Protein AF-A0A1E7PZK8-F1 (afdb_monomer_lite)

Secondary structure (DSSP, 8-state):
-PPEEEEE-SSSS-EEEEE-TTT--EEEEEE-SSS-EEEEEEETTEEEEEETTSEEEEE-TTT--EEEEEE-------S--SS--------THHHHHHHHHHHHHHHHHTT-

Sequence (112 aa):
MGNLFLSSTTGPGDSLWSINPNTGGGVSLGPTGFSNVFGLDYFNGVLYGFTLAGQTISLNTSTGAGMLLFNNQINAFGADGAGGVARVPEPASLLLLGLGLAGLGVSRKRKA

pLDDT: mean 86.5, std 13.72, range [43.66, 98.31]

Structure (mmCIF, N/CA/C/O backbone):
data_AF-A0A1E7PZK8-F1
#
_entry.id   AF-A0A1E7PZK8-F1
#
loop_
_atom_site.group_PDB
_atom_site.id
_atom_site.type_symbol
_atom_site.label_atom_id
_atom_site.label_alt_id
_atom_site.label_comp_id
_atom_site.label_asym_id
_atom_site.label_entity_id
_atom_site.label_seq_id
_atom_site.pdbx_PDB_ins_code
_atom_site.Cartn_x
_atom_site.Cartn_y
_atom_site.Cartn_z
_atom_site.occupancy
_atom_site.B_iso_or_equiv
_atom_site.auth_seq_id
_atom_site.auth_comp_id
_atom_site.auth_asym_id
_atom_site.auth_atom_id
_atom_site.pdbx_PDB_model_num
ATOM 1 N N . MET A 1 1 ? 9.982 -16.531 9.600 1.00 59.50 1 MET A N 1
ATOM 2 C CA . MET A 1 1 ? 9.882 -15.057 9.706 1.00 59.50 1 MET A CA 1
ATOM 3 C C . MET A 1 1 ? 8.986 -14.593 8.570 1.00 59.50 1 MET A C 1
ATOM 5 O O . MET A 1 1 ? 9.169 -15.091 7.469 1.00 59.50 1 MET A O 1
ATOM 9 N N . GLY A 1 2 ? 7.972 -13.771 8.850 1.00 72.38 2 GLY A N 1
ATOM 10 C CA . GLY A 1 2 ? 7.052 -13.263 7.824 1.00 72.38 2 GLY A CA 1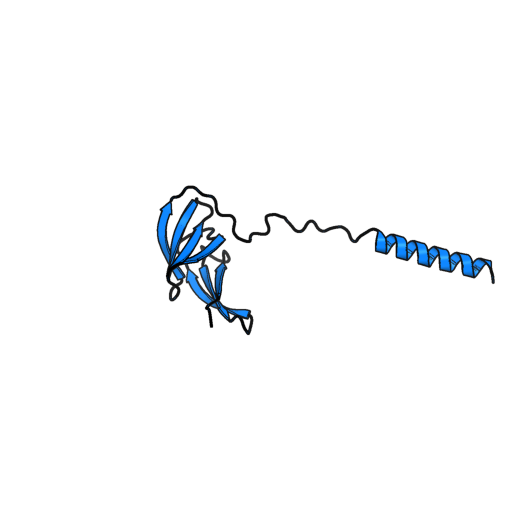
ATOM 11 C C . GLY A 1 2 ? 7.618 -12.037 7.102 1.00 72.38 2 GLY A C 1
ATOM 12 O O . GLY A 1 2 ? 8.481 -11.351 7.648 1.00 72.38 2 GLY A O 1
ATOM 13 N N . ASN A 1 3 ? 7.122 -11.769 5.895 1.00 83.94 3 ASN A N 1
ATOM 14 C CA . ASN A 1 3 ? 7.426 -10.550 5.145 1.00 83.94 3 ASN A CA 1
ATOM 15 C C . ASN A 1 3 ? 6.386 -9.477 5.481 1.00 83.94 3 ASN A C 1
ATOM 17 O O . ASN A 1 3 ? 5.194 -9.778 5.524 1.00 83.94 3 ASN A O 1
ATOM 21 N N . LEU A 1 4 ? 6.829 -8.239 5.704 1.00 93.44 4 LEU A N 1
ATOM 22 C CA . LEU A 1 4 ? 5.948 -7.089 5.893 1.00 93.44 4 LEU A CA 1
ATOM 23 C C . LEU A 1 4 ? 5.895 -6.282 4.594 1.00 93.44 4 LEU A C 1
ATOM 25 O O . LEU A 1 4 ? 6.938 -5.901 4.059 1.00 93.44 4 LEU A O 1
ATOM 29 N N . PHE A 1 5 ? 4.685 -6.027 4.101 1.00 95.19 5 PHE A N 1
ATOM 30 C CA . PHE A 1 5 ? 4.439 -5.253 2.888 1.00 95.19 5 PHE A CA 1
ATOM 31 C C . PHE A 1 5 ? 3.677 -3.968 3.201 1.00 95.19 5 PHE A C 1
ATOM 33 O O . PHE A 1 5 ? 2.896 -3.918 4.150 1.00 95.19 5 PHE A O 1
ATOM 40 N N . LEU A 1 6 ? 3.905 -2.945 2.383 1.00 93.00 6 LEU A N 1
ATOM 41 C CA . LEU A 1 6 ? 3.251 -1.644 2.475 1.00 93.00 6 LEU A CA 1
ATOM 42 C C . LEU A 1 6 ? 2.924 -1.135 1.069 1.00 93.00 6 LEU A C 1
ATOM 44 O O . LEU A 1 6 ? 3.765 -1.223 0.173 1.00 93.00 6 LEU A O 1
ATOM 48 N N . SER A 1 7 ? 1.723 -0.595 0.876 1.00 92.75 7 SER A N 1
ATOM 49 C CA . SER A 1 7 ? 1.394 0.211 -0.299 1.00 92.75 7 SER A CA 1
ATOM 50 C C . SER A 1 7 ? 1.682 1.683 -0.003 1.00 92.75 7 SER A C 1
ATOM 52 O O . SER A 1 7 ? 1.464 2.160 1.110 1.00 92.75 7 SER A O 1
ATOM 54 N N . SER A 1 8 ? 2.208 2.406 -0.990 1.00 91.06 8 SER A N 1
ATOM 55 C CA . SER A 1 8 ? 2.495 3.837 -0.877 1.00 91.06 8 SER A CA 1
ATOM 56 C C . SER A 1 8 ? 1.902 4.605 -2.047 1.00 91.06 8 SER A C 1
ATOM 58 O O . SER A 1 8 ? 2.138 4.249 -3.200 1.00 91.06 8 SER A O 1
ATOM 60 N N . THR A 1 9 ? 1.214 5.703 -1.742 1.00 86.06 9 THR A N 1
ATOM 61 C CA . THR A 1 9 ? 0.657 6.656 -2.715 1.00 86.06 9 THR A CA 1
ATOM 62 C C . THR A 1 9 ? 1.660 7.741 -3.127 1.00 86.06 9 THR A C 1
ATOM 64 O O . THR A 1 9 ? 1.297 8.710 -3.793 1.00 86.06 9 THR A O 1
ATOM 67 N N . THR A 1 10 ? 2.920 7.664 -2.685 1.00 71.06 10 THR A N 1
ATOM 68 C CA . THR A 1 10 ? 3.935 8.671 -3.022 1.00 71.06 10 THR A CA 1
ATOM 69 C C . THR A 1 10 ? 4.510 8.410 -4.420 1.00 71.06 10 THR A C 1
ATOM 71 O O . THR A 1 10 ? 5.368 7.541 -4.572 1.00 71.06 10 THR A O 1
ATOM 74 N N . GLY A 1 11 ? 4.076 9.171 -5.432 1.00 61.53 11 GLY A N 1
ATOM 75 C CA . GLY A 1 11 ? 4.598 9.098 -6.808 1.00 61.53 11 GLY A CA 1
ATOM 76 C C . GLY A 1 11 ? 3.507 8.976 -7.886 1.00 61.53 11 GLY A C 1
ATOM 77 O O . GLY A 1 11 ? 2.325 9.136 -7.584 1.00 61.53 11 GLY A O 1
ATOM 78 N N . PRO A 1 12 ? 3.877 8.748 -9.164 1.00 56.75 12 PRO A N 1
ATOM 79 C CA . PRO A 1 12 ? 2.920 8.481 -10.237 1.00 56.75 12 PRO A CA 1
ATOM 80 C C . PRO A 1 12 ? 2.299 7.082 -10.071 1.00 56.75 12 PRO A C 1
ATOM 82 O O . PRO A 1 12 ? 2.864 6.084 -10.518 1.00 56.75 12 PRO A O 1
ATOM 85 N N . GLY A 1 13 ? 1.130 7.034 -9.426 1.00 73.44 13 GLY A N 1
ATOM 86 C CA . GLY A 1 13 ? 0.436 5.797 -9.054 1.00 73.44 13 GLY A CA 1
ATOM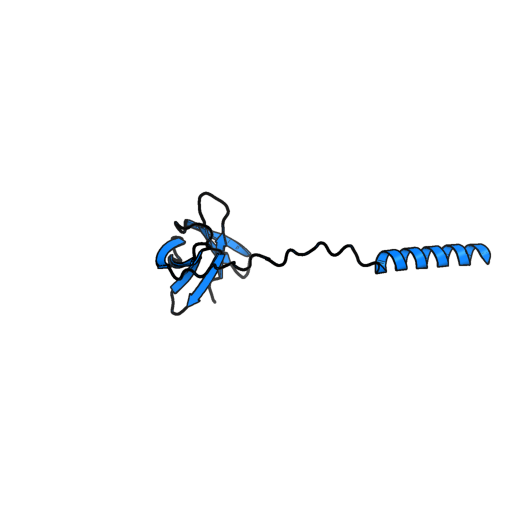 87 C C . GLY A 1 13 ? 0.961 5.186 -7.752 1.00 73.44 13 GLY A C 1
ATOM 88 O O . GLY A 1 13 ? 1.983 5.615 -7.212 1.00 73.44 13 GLY A O 1
ATOM 89 N N . ASP A 1 14 ? 0.258 4.178 -7.241 1.00 92.69 14 ASP A N 1
ATOM 90 C CA . ASP A 1 14 ? 0.632 3.538 -5.982 1.00 92.69 14 ASP A CA 1
ATOM 91 C C . ASP A 1 14 ? 1.728 2.492 -6.216 1.00 92.69 14 ASP A C 1
ATOM 93 O O . ASP A 1 14 ? 1.747 1.809 -7.244 1.00 92.69 14 ASP A O 1
ATOM 97 N N . SER A 1 15 ? 2.631 2.323 -5.251 1.00 95.25 15 SER A N 1
ATOM 98 C CA . SER A 1 15 ? 3.757 1.379 -5.306 1.00 95.25 15 SER A CA 1
ATOM 99 C C . SER A 1 15 ? 3.729 0.384 -4.150 1.00 95.25 15 SER A C 1
ATOM 101 O O . SER A 1 15 ? 3.234 0.700 -3.068 1.00 95.25 15 SER A O 1
ATOM 103 N N . LEU A 1 16 ? 4.272 -0.815 -4.373 1.00 96.31 16 LEU A N 1
ATOM 104 C CA . LEU A 1 16 ? 4.440 -1.832 -3.338 1.00 96.31 16 LEU A CA 1
ATOM 105 C C . LEU A 1 16 ? 5.861 -1.788 -2.776 1.00 96.31 16 LEU A C 1
ATOM 107 O O . LEU A 1 16 ? 6.837 -1.702 -3.522 1.00 96.31 16 LEU A O 1
ATOM 111 N N . TRP A 1 17 ? 5.971 -1.903 -1.459 1.00 95.56 17 TRP A N 1
ATOM 112 C CA . TRP A 1 17 ? 7.226 -1.905 -0.721 1.00 95.56 17 TRP A CA 1
ATOM 113 C C . TRP A 1 17 ? 7.308 -3.132 0.178 1.00 95.56 17 TRP A C 1
ATOM 115 O O . TRP A 1 17 ? 6.300 -3.573 0.731 1.00 95.56 17 TRP A O 1
ATOM 125 N N . SER A 1 18 ? 8.519 -3.656 0.356 1.00 95.12 18 SER A N 1
ATOM 126 C CA . SER A 1 18 ? 8.831 -4.566 1.460 1.00 95.12 18 SER A CA 1
ATOM 127 C C . SER A 1 18 ? 9.502 -3.791 2.586 1.00 95.12 18 SER A C 1
ATOM 129 O O . SER A 1 18 ? 10.324 -2.909 2.334 1.00 95.12 18 SER A O 1
ATOM 131 N N . ILE A 1 19 ? 9.148 -4.113 3.827 1.00 94.62 19 ILE A N 1
ATOM 132 C CA . ILE A 1 19 ? 9.704 -3.497 5.030 1.00 94.62 19 ILE A CA 1
ATOM 133 C C . ILE A 1 19 ? 10.419 -4.575 5.840 1.00 94.62 19 ILE A C 1
ATOM 135 O O . ILE A 1 19 ? 9.856 -5.634 6.126 1.00 94.62 19 ILE A O 1
ATOM 139 N N . ASN A 1 20 ? 11.656 -4.305 6.248 1.00 92.19 20 ASN A N 1
ATOM 140 C CA . ASN A 1 20 ? 12.354 -5.148 7.209 1.00 92.19 20 ASN A CA 1
ATOM 141 C C . ASN A 1 20 ? 11.779 -4.891 8.616 1.00 92.19 20 ASN A C 1
ATOM 143 O O . ASN A 1 20 ? 11.962 -3.791 9.140 1.00 92.19 20 ASN A O 1
ATOM 147 N N . PRO A 1 21 ? 11.138 -5.876 9.271 1.00 90.25 21 PRO A N 1
ATOM 148 C CA . PRO A 1 21 ? 10.491 -5.656 10.565 1.00 90.25 21 PRO A CA 1
ATOM 149 C C . PRO A 1 21 ? 11.480 -5.412 11.716 1.00 90.25 21 PRO A C 1
ATOM 151 O O . PRO A 1 21 ? 11.078 -4.908 12.757 1.00 90.25 21 PRO A O 1
ATOM 154 N N . ASN A 1 22 ? 12.764 -5.748 11.548 1.00 92.44 22 ASN A N 1
ATOM 155 C CA . ASN A 1 22 ? 13.780 -5.561 12.589 1.00 92.44 22 ASN A CA 1
ATOM 156 C C . ASN A 1 22 ? 14.443 -4.180 12.525 1.00 92.44 22 ASN A C 1
ATOM 158 O O . ASN A 1 22 ? 14.937 -3.693 13.537 1.00 92.44 22 ASN A O 1
ATOM 162 N N . THR A 1 23 ? 14.496 -3.568 11.338 1.00 92.81 23 THR A N 1
ATOM 163 C CA . THR A 1 23 ? 15.205 -2.294 11.118 1.00 92.81 23 THR A CA 1
ATOM 164 C C . THR A 1 23 ? 14.295 -1.156 10.666 1.00 92.81 23 THR A C 1
ATOM 166 O O . THR A 1 23 ? 14.721 -0.006 10.679 1.00 92.81 23 THR A O 1
ATOM 169 N N . GLY A 1 24 ? 13.072 -1.456 10.220 1.00 91.06 24 GLY A N 1
ATOM 170 C CA . GLY A 1 24 ? 12.164 -0.495 9.592 1.00 91.06 24 GLY A CA 1
ATOM 171 C C . GLY A 1 24 ? 12.584 -0.056 8.183 1.00 91.06 24 GLY A C 1
ATOM 172 O O . GLY A 1 24 ? 11.909 0.772 7.580 1.00 91.06 24 GLY A O 1
ATOM 173 N N . GLY A 1 25 ? 13.683 -0.592 7.640 1.00 93.38 25 GLY A N 1
ATOM 174 C CA . GLY A 1 25 ? 14.160 -0.241 6.302 1.00 93.38 25 GLY A CA 1
ATOM 175 C C . GLY A 1 25 ? 13.199 -0.720 5.214 1.00 93.38 25 GLY A C 1
ATOM 176 O O . GLY A 1 25 ? 12.811 -1.889 5.212 1.00 93.38 25 GLY A O 1
ATOM 177 N N . GLY A 1 26 ? 12.835 0.176 4.294 1.00 92.44 26 GLY A N 1
ATOM 178 C CA . GLY A 1 26 ? 11.942 -0.112 3.173 1.00 92.44 26 GLY A CA 1
ATOM 179 C C . GLY A 1 26 ? 12.676 -0.268 1.843 1.00 92.44 26 GLY A C 1
ATOM 180 O O . GLY A 1 26 ? 13.597 0.490 1.543 1.00 92.44 26 GLY A O 1
ATOM 181 N N . VAL A 1 27 ? 12.234 -1.225 1.029 1.00 93.88 27 VAL A N 1
ATOM 182 C CA . VAL A 1 27 ? 12.692 -1.424 -0.353 1.00 93.88 27 VAL A CA 1
ATOM 183 C C . VAL A 1 27 ? 11.486 -1.383 -1.282 1.00 93.88 27 VAL A C 1
ATOM 185 O O . VAL A 1 27 ? 10.543 -2.158 -1.108 1.00 93.88 27 VAL A O 1
ATOM 188 N N . SER A 1 28 ? 11.526 -0.489 -2.272 1.00 94.44 28 SER A N 1
ATOM 189 C CA . SER A 1 28 ? 10.503 -0.419 -3.316 1.00 94.44 28 SER A CA 1
ATOM 190 C C . SER A 1 28 ? 10.581 -1.662 -4.193 1.00 94.44 28 SER A C 1
ATOM 192 O O . SER A 1 28 ? 11.654 -2.005 -4.691 1.00 94.44 28 SER A O 1
ATOM 194 N N . LEU A 1 29 ? 9.448 -2.336 -4.365 1.00 95.81 29 LEU A N 1
ATOM 195 C CA . LEU A 1 29 ? 9.312 -3.512 -5.225 1.00 95.81 29 LEU A CA 1
ATOM 196 C C . LEU A 1 29 ? 8.836 -3.126 -6.626 1.00 95.81 29 LEU A C 1
ATOM 198 O O . LEU A 1 29 ? 9.147 -3.827 -7.584 1.00 95.81 29 LEU A O 1
ATOM 202 N N . GLY A 1 30 ? 8.124 -2.004 -6.746 1.00 95.62 30 GLY A N 1
ATOM 203 C CA . GLY A 1 30 ? 7.695 -1.439 -8.020 1.00 95.62 30 GLY A CA 1
ATOM 204 C C . GLY A 1 30 ? 6.285 -0.844 -7.983 1.00 95.62 30 GLY A C 1
ATOM 205 O O . GLY A 1 30 ? 5.601 -0.901 -6.955 1.00 95.62 30 GLY A O 1
ATOM 206 N N . PRO A 1 31 ? 5.846 -0.233 -9.097 1.00 95.31 31 PRO A N 1
ATOM 207 C CA . PRO A 1 31 ? 4.500 0.308 -9.224 1.00 95.31 31 PRO A CA 1
ATOM 208 C C . PRO A 1 31 ? 3.454 -0.812 -9.234 1.00 95.31 31 PRO A C 1
ATOM 210 O O . PRO A 1 31 ? 3.645 -1.857 -9.855 1.00 95.31 31 PRO A O 1
ATOM 213 N N . THR A 1 32 ? 2.311 -0.561 -8.599 1.00 95.88 32 THR A N 1
ATOM 214 C CA . THR A 1 32 ? 1.164 -1.480 -8.616 1.00 95.88 32 THR A CA 1
ATOM 215 C C . THR A 1 32 ? 0.420 -1.454 -9.946 1.00 95.88 32 THR A C 1
ATOM 217 O O . THR A 1 32 ? -0.210 -2.440 -10.311 1.00 95.88 32 THR A O 1
ATOM 220 N N . GLY A 1 33 ? 0.490 -0.342 -10.686 1.00 95.12 33 GLY A N 1
ATOM 221 C CA . GLY A 1 33 ? -0.348 -0.109 -11.867 1.00 95.12 33 GLY A CA 1
ATOM 222 C C . GLY A 1 33 ? -1.789 0.295 -11.527 1.00 95.12 33 GLY A C 1
ATOM 223 O O . GLY A 1 33 ? -2.607 0.437 -12.432 1.00 95.12 33 GLY A O 1
ATOM 224 N N . PHE A 1 34 ? -2.089 0.505 -10.243 1.00 93.38 34 PHE A N 1
ATOM 225 C CA . PHE A 1 34 ? -3.374 0.973 -9.733 1.00 93.38 34 PHE A CA 1
ATOM 226 C C . PHE A 1 34 ? -3.173 2.238 -8.890 1.00 93.38 34 PHE A C 1
ATOM 228 O O . PHE A 1 34 ? -2.060 2.563 -8.472 1.00 93.38 34 PHE A O 1
ATOM 235 N N . SER A 1 35 ? -4.265 2.956 -8.650 1.00 91.94 35 SER A N 1
ATOM 236 C CA . SER A 1 35 ? -4.283 4.150 -7.804 1.00 91.94 35 SER A CA 1
ATOM 237 C C . SER A 1 35 ? -5.061 3.873 -6.528 1.00 91.94 35 SER A C 1
ATOM 239 O O . SER A 1 35 ? -6.051 3.135 -6.553 1.00 91.94 35 SER A O 1
ATOM 241 N N . ASN A 1 36 ? -4.655 4.516 -5.433 1.00 91.19 36 ASN A N 1
ATOM 242 C CA . ASN A 1 36 ? -5.379 4.492 -4.163 1.00 91.19 36 ASN A CA 1
ATOM 243 C C . ASN A 1 36 ? -5.577 3.070 -3.609 1.00 91.19 36 ASN A C 1
ATOM 245 O O . ASN A 1 36 ? -6.670 2.712 -3.168 1.00 91.19 36 ASN A O 1
ATOM 249 N N . VAL A 1 37 ? -4.525 2.254 -3.663 1.00 93.19 37 VAL A N 1
ATOM 250 C CA . VAL A 1 37 ? -4.429 0.924 -3.055 1.00 93.19 37 VAL A CA 1
ATOM 251 C C . VAL A 1 37 ? -4.186 1.104 -1.556 1.00 93.19 37 VAL A C 1
ATOM 253 O O . VAL A 1 37 ? -3.048 1.177 -1.092 1.00 93.19 37 VAL A O 1
ATOM 256 N N . PHE A 1 38 ? -5.259 1.200 -0.778 1.00 90.50 38 PHE A N 1
ATOM 257 C CA . PHE A 1 38 ? -5.165 1.528 0.645 1.00 90.50 38 PHE A CA 1
ATOM 258 C C . PHE A 1 38 ? -5.150 0.307 1.567 1.00 90.50 38 PHE A C 1
ATOM 260 O O . PHE A 1 38 ? -4.544 0.348 2.636 1.00 90.50 38 PHE A O 1
ATOM 267 N N . GLY A 1 39 ? -5.838 -0.769 1.184 1.00 89.50 39 GLY A N 1
ATOM 268 C CA . GLY A 1 39 ? -5.870 -2.011 1.953 1.00 89.50 39 GLY A CA 1
ATOM 269 C C . GLY A 1 39 ? -4.921 -3.047 1.366 1.00 89.50 39 GLY A C 1
ATOM 270 O O . GLY A 1 39 ? -4.892 -3.214 0.148 1.00 89.50 39 GLY A O 1
ATOM 271 N N . LEU A 1 40 ? -4.210 -3.775 2.227 1.00 93.38 40 LEU A N 1
ATOM 272 C CA . LEU A 1 40 ? -3.459 -4.976 1.869 1.00 93.38 40 LEU A CA 1
ATOM 273 C C . LEU A 1 40 ? -3.880 -6.133 2.775 1.00 93.38 40 LEU A C 1
ATOM 275 O O . LEU A 1 40 ? -4.029 -5.940 3.980 1.00 93.38 40 LEU A O 1
ATOM 279 N N . ASP A 1 41 ? -4.027 -7.325 2.204 1.00 93.38 41 ASP A N 1
ATOM 280 C CA . ASP A 1 41 ? -4.224 -8.561 2.968 1.00 93.38 41 ASP A CA 1
ATOM 281 C C . ASP A 1 41 ? -3.459 -9.718 2.322 1.00 93.38 41 ASP A C 1
ATOM 283 O O . ASP A 1 41 ? -3.312 -9.769 1.100 1.00 93.38 41 ASP A O 1
ATOM 287 N N . TYR A 1 42 ? -2.954 -10.643 3.133 1.00 93.44 42 TYR A N 1
ATOM 288 C CA . TYR A 1 42 ? -2.223 -11.808 2.647 1.00 93.44 42 TYR A CA 1
ATOM 289 C C . TYR A 1 42 ? -2.993 -13.079 2.976 1.00 93.44 42 TYR A C 1
ATOM 291 O O . TYR A 1 42 ? -3.064 -13.501 4.130 1.00 93.44 42 TYR A O 1
ATOM 299 N N . PHE A 1 43 ? -3.527 -13.728 1.944 1.00 94.75 43 PHE A N 1
ATOM 300 C CA . PHE A 1 43 ? -4.361 -14.911 2.103 1.00 94.75 43 PHE A CA 1
ATOM 301 C C . PHE A 1 43 ? -3.957 -15.992 1.102 1.00 94.75 43 PHE A C 1
ATOM 303 O O . PHE A 1 43 ? -3.807 -15.730 -0.090 1.00 94.75 43 PHE A O 1
ATOM 310 N N . ASN A 1 44 ? -3.752 -17.221 1.591 1.00 94.69 44 ASN A N 1
ATOM 311 C CA . ASN A 1 44 ? -3.407 -18.397 0.779 1.00 94.69 44 ASN A CA 1
ATOM 312 C C . ASN A 1 44 ? -2.264 -18.177 -0.232 1.00 94.69 44 ASN A C 1
ATOM 314 O O . ASN A 1 44 ? -2.313 -18.659 -1.361 1.00 94.69 44 ASN A O 1
ATOM 318 N N . GLY A 1 45 ? -1.215 -17.458 0.174 1.00 92.69 45 GLY A N 1
ATOM 319 C CA . GLY A 1 45 ? -0.031 -17.238 -0.662 1.00 92.69 45 GLY A CA 1
ATOM 320 C C . GLY A 1 45 ? -0.136 -16.051 -1.625 1.00 92.69 45 GLY A C 1
ATOM 321 O O . GLY A 1 45 ? 0.830 -15.760 -2.331 1.00 92.69 45 GLY A O 1
ATOM 322 N N . VAL A 1 46 ? -1.270 -15.350 -1.645 1.00 96.00 46 VAL A N 1
ATOM 323 C CA . VAL A 1 46 ? -1.512 -14.196 -2.513 1.00 96.00 46 VAL A CA 1
ATOM 324 C C . VAL A 1 46 ? -1.576 -12.932 -1.665 1.00 96.00 46 VAL A C 1
ATOM 326 O O . VAL A 1 46 ? -2.304 -12.871 -0.674 1.00 96.00 46 VAL A O 1
ATOM 329 N N . LEU A 1 47 ? -0.819 -11.911 -2.071 1.00 97.62 47 LEU A N 1
ATOM 330 C CA . LEU A 1 47 ? -0.979 -10.563 -1.540 1.00 97.62 47 LEU A CA 1
ATOM 331 C C . LEU A 1 47 ? -2.088 -9.866 -2.328 1.00 97.62 47 LEU A C 1
ATOM 333 O O . LEU A 1 47 ? -1.955 -9.649 -3.533 1.00 97.62 47 LEU A O 1
ATOM 337 N N . TYR A 1 48 ? -3.174 -9.528 -1.651 1.00 97.19 48 TYR A N 1
ATOM 338 C CA . TYR A 1 48 ? -4.290 -8.778 -2.202 1.00 97.19 48 TYR A CA 1
ATOM 339 C C . TYR A 1 48 ? -4.146 -7.293 -1.883 1.00 97.19 48 TYR A C 1
ATOM 341 O O . TYR A 1 48 ? -3.686 -6.920 -0.805 1.00 97.19 48 TYR A O 1
ATOM 349 N N . GLY A 1 49 ? -4.570 -6.458 -2.826 1.00 95.19 49 GLY A N 1
ATOM 350 C CA . GLY A 1 49 ? -4.742 -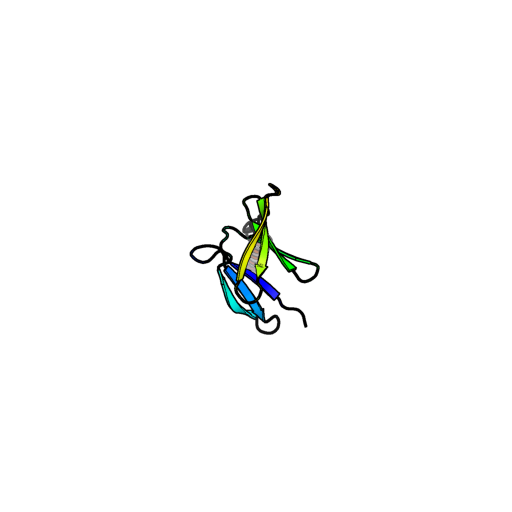5.024 -2.655 1.00 95.19 49 GLY A CA 1
ATOM 351 C C . GLY A 1 49 ? -6.201 -4.620 -2.837 1.00 95.19 49 GLY A C 1
ATOM 352 O O . GLY A 1 49 ? -6.926 -5.203 -3.649 1.00 95.19 49 GLY A O 1
ATOM 353 N N . PHE A 1 50 ? -6.620 -3.599 -2.098 1.00 94.38 50 PHE A N 1
ATOM 354 C CA . PHE A 1 50 ? -7.965 -3.038 -2.167 1.00 94.38 50 PHE A CA 1
ATOM 355 C C . PHE A 1 50 ? -7.886 -1.552 -2.489 1.00 94.38 50 PHE A C 1
ATOM 357 O O . PHE A 1 50 ? -7.224 -0.789 -1.780 1.00 94.38 50 PHE A O 1
ATOM 364 N N . THR A 1 51 ? -8.546 -1.158 -3.575 1.00 92.75 51 THR A N 1
ATOM 365 C CA . THR A 1 51 ? -8.524 0.224 -4.067 1.00 92.75 51 THR A CA 1
ATOM 366 C C . THR A 1 51 ? -9.723 1.026 -3.567 1.00 92.75 51 THR A C 1
ATOM 368 O O . THR A 1 51 ? -10.790 0.468 -3.295 1.00 92.75 51 THR A O 1
ATOM 371 N N . LEU A 1 52 ? -9.591 2.354 -3.556 1.00 90.69 52 LEU A N 1
ATOM 372 C CA . LEU A 1 52 ? -10.721 3.262 -3.335 1.00 90.69 52 LEU A CA 1
ATOM 373 C C . LEU A 1 52 ? -11.853 3.067 -4.360 1.00 90.69 52 LEU A C 1
ATOM 375 O O . LEU A 1 52 ? -13.012 3.292 -4.038 1.00 90.69 52 LEU A O 1
ATOM 379 N N . ALA A 1 53 ? -11.530 2.628 -5.580 1.00 91.25 53 ALA A N 1
ATOM 380 C CA . ALA A 1 53 ? -12.492 2.408 -6.660 1.00 91.25 53 ALA A CA 1
ATOM 381 C C . ALA A 1 53 ? -13.303 1.102 -6.521 1.00 91.25 53 ALA A C 1
ATOM 383 O O . ALA A 1 53 ? -14.037 0.731 -7.439 1.00 91.25 53 ALA A O 1
ATOM 384 N N . GLY A 1 54 ? -13.149 0.365 -5.418 1.00 93.06 54 GLY A N 1
ATOM 385 C CA . GLY A 1 54 ? -13.864 -0.889 -5.192 1.00 93.06 54 GLY A CA 1
ATOM 386 C C . GLY A 1 54 ? -13.253 -2.114 -5.865 1.00 93.06 54 GLY A C 1
ATOM 387 O O . GLY A 1 54 ? -13.901 -3.160 -5.942 1.00 93.06 54 GLY A O 1
ATOM 388 N N . GLN A 1 55 ? -12.018 -2.003 -6.357 1.00 94.56 55 GLN A N 1
ATOM 389 C CA . GLN A 1 55 ? -11.308 -3.103 -7.009 1.00 94.56 55 GLN A CA 1
ATOM 390 C C . GLN A 1 55 ? -10.511 -3.925 -5.996 1.00 94.56 55 GLN A C 1
ATOM 392 O O . GLN A 1 55 ? -9.786 -3.366 -5.170 1.00 94.56 55 GLN A O 1
ATOM 397 N N . THR A 1 56 ? -10.594 -5.247 -6.132 1.00 96.25 56 THR A N 1
ATOM 398 C CA . THR A 1 56 ? -9.691 -6.213 -5.507 1.00 96.25 56 THR A CA 1
ATOM 399 C C . THR A 1 56 ? -8.667 -6.661 -6.543 1.00 96.25 56 THR A C 1
ATOM 401 O O . THR A 1 56 ? -9.025 -7.170 -7.612 1.00 96.25 56 THR A O 1
ATOM 404 N N . ILE A 1 57 ? -7.393 -6.477 -6.218 1.00 97.19 57 ILE A N 1
ATOM 405 C CA . ILE A 1 57 ? -6.255 -6.806 -7.078 1.00 97.19 57 ILE A CA 1
ATOM 406 C C . ILE A 1 57 ? -5.359 -7.836 -6.386 1.00 97.19 57 ILE A C 1
ATOM 408 O O . ILE A 1 57 ? -5.283 -7.853 -5.161 1.00 97.19 57 ILE A O 1
ATOM 412 N N . SER A 1 58 ? -4.660 -8.678 -7.141 1.00 98.31 58 SER A N 1
ATOM 413 C CA . SER A 1 58 ? -3.486 -9.404 -6.631 1.00 98.31 58 SER A CA 1
ATOM 414 C C . SER A 1 58 ? -2.225 -8.609 -6.930 1.00 98.31 58 SER A C 1
ATOM 416 O O . SER A 1 58 ? -2.132 -8.024 -8.007 1.00 98.31 58 SER A O 1
ATOM 418 N N . LEU A 1 59 ? -1.242 -8.648 -6.039 1.00 98.19 59 LEU A N 1
ATOM 419 C CA . LEU A 1 59 ? 0.034 -7.955 -6.171 1.00 98.19 59 LEU A CA 1
ATOM 420 C C . LEU A 1 59 ? 1.186 -8.958 -6.230 1.00 98.19 59 LEU A C 1
ATOM 422 O O . LEU A 1 59 ? 1.314 -9.840 -5.378 1.00 98.19 59 LEU A O 1
ATOM 426 N N . ASN A 1 60 ? 2.055 -8.807 -7.226 1.00 97.69 60 ASN A N 1
ATOM 427 C CA . ASN A 1 60 ? 3.284 -9.580 -7.316 1.00 97.69 60 ASN A CA 1
ATOM 428 C C . ASN A 1 60 ? 4.307 -9.055 -6.293 1.00 97.69 60 ASN A C 1
ATOM 430 O O . ASN A 1 60 ? 4.756 -7.915 -6.378 1.00 97.69 60 ASN A O 1
ATOM 434 N N . THR A 1 61 ? 4.723 -9.892 -5.343 1.00 96.56 61 THR A N 1
ATOM 435 C CA . THR A 1 61 ? 5.633 -9.487 -4.256 1.00 96.56 61 THR A CA 1
ATOM 436 C C . THR A 1 61 ? 7.094 -9.307 -4.681 1.00 96.56 61 THR A C 1
ATOM 438 O O . THR A 1 61 ? 7.913 -8.907 -3.861 1.00 96.56 61 THR A O 1
ATOM 441 N N . SER A 1 62 ? 7.449 -9.623 -5.927 1.00 96.38 62 SER A N 1
ATOM 442 C CA . SER A 1 62 ? 8.793 -9.409 -6.477 1.00 96.38 62 SER A CA 1
ATOM 443 C C . SER A 1 62 ? 8.883 -8.154 -7.343 1.00 96.38 62 SER A C 1
ATOM 445 O O . SER A 1 62 ? 9.954 -7.563 -7.417 1.00 96.38 62 SER A O 1
ATOM 447 N N . THR A 1 63 ? 7.786 -7.748 -7.991 1.00 96.75 63 THR A N 1
ATOM 448 C CA . THR A 1 63 ? 7.775 -6.624 -8.950 1.00 96.75 63 THR A CA 1
ATOM 449 C C . THR A 1 63 ? 6.815 -5.495 -8.583 1.00 96.75 63 THR A C 1
ATOM 451 O O . THR A 1 63 ? 6.765 -4.479 -9.271 1.00 96.75 63 THR A O 1
ATOM 454 N N . GLY A 1 64 ? 5.981 -5.686 -7.561 1.00 96.06 64 GLY A N 1
ATOM 455 C CA . GLY A 1 64 ? 4.904 -4.770 -7.193 1.00 96.06 64 GLY A CA 1
ATOM 456 C C . GLY A 1 64 ? 3.697 -4.780 -8.132 1.00 96.06 64 GLY A C 1
ATOM 457 O O . GLY A 1 64 ? 2.636 -4.326 -7.719 1.00 96.06 64 GLY A O 1
ATOM 458 N N . ALA A 1 65 ? 3.818 -5.331 -9.344 1.00 97.25 65 ALA A N 1
ATOM 459 C CA . ALA A 1 65 ? 2.781 -5.264 -10.368 1.00 97.25 65 ALA A CA 1
ATOM 460 C C . ALA A 1 65 ? 1.464 -5.908 -9.910 1.00 97.25 65 ALA A C 1
ATOM 462 O O . ALA A 1 65 ? 1.438 -7.047 -9.432 1.00 97.25 65 ALA A O 1
ATOM 463 N N . GLY A 1 66 ? 0.370 -5.170 -10.086 1.00 97.19 66 GLY A N 1
ATOM 464 C CA . GLY A 1 66 ? -0.979 -5.606 -9.777 1.00 97.19 66 GLY A CA 1
ATOM 465 C C . GLY A 1 66 ? -1.683 -6.265 -10.959 1.00 97.19 66 GLY A C 1
ATOM 466 O O . GLY A 1 66 ? -1.429 -5.950 -12.120 1.00 97.19 66 GLY A O 1
ATOM 467 N N . MET A 1 67 ? -2.636 -7.139 -10.652 1.00 98.06 67 MET A N 1
ATOM 468 C CA . MET A 1 67 ? -3.593 -7.701 -11.603 1.00 98.06 67 MET A CA 1
ATOM 469 C C . MET A 1 67 ? -4.996 -7.581 -11.015 1.00 98.06 67 MET A C 1
ATOM 471 O O . MET A 1 67 ? -5.227 -7.979 -9.874 1.00 98.06 67 MET A O 1
ATOM 475 N N . LEU A 1 68 ? -5.932 -7.033 -11.791 1.00 97.38 68 LEU A N 1
ATOM 476 C CA . LEU A 1 68 ? -7.330 -6.947 -11.385 1.00 97.38 68 LEU A CA 1
ATOM 477 C C . LEU A 1 68 ? -7.925 -8.351 -11.273 1.00 97.38 68 LEU A C 1
ATOM 479 O O . LEU A 1 68 ? -7.849 -9.125 -12.224 1.00 97.38 68 LEU A O 1
ATOM 483 N N . LEU A 1 69 ? -8.545 -8.650 -10.132 1.00 97.25 69 LEU A N 1
ATOM 484 C CA . LEU A 1 69 ? -9.285 -9.894 -9.932 1.00 97.25 69 LEU A CA 1
ATOM 485 C C . LEU A 1 69 ? -10.786 -9.644 -9.994 1.00 97.25 69 LEU A C 1
ATOM 487 O O . LEU A 1 69 ? -11.496 -10.295 -10.754 1.00 97.25 69 LEU A O 1
ATOM 491 N N . PHE A 1 70 ? -11.259 -8.674 -9.209 1.00 95.56 70 PHE A N 1
ATOM 492 C CA . PHE A 1 70 ? -12.681 -8.383 -9.075 1.00 95.56 70 PHE A CA 1
ATOM 493 C C . PHE A 1 70 ? -12.925 -6.889 -8.910 1.00 95.56 70 PHE A C 1
ATOM 495 O O . PHE A 1 70 ? -12.110 -6.166 -8.337 1.00 95.56 70 PHE A O 1
ATOM 502 N N . ASN A 1 71 ? -14.089 -6.437 -9.367 1.00 94.94 71 ASN A N 1
ATOM 503 C CA . ASN A 1 71 ? -14.625 -5.132 -9.021 1.00 94.94 71 ASN A CA 1
ATOM 504 C C . ASN A 1 71 ? -15.853 -5.338 -8.133 1.00 94.94 71 ASN A C 1
ATOM 506 O O . ASN A 1 71 ? -16.950 -5.594 -8.623 1.00 94.94 71 ASN A O 1
ATOM 510 N N . ASN A 1 72 ? -15.632 -5.261 -6.826 1.00 86.94 72 ASN A N 1
ATOM 511 C CA . ASN A 1 72 ? -16.633 -5.579 -5.814 1.00 86.94 72 ASN A CA 1
ATOM 512 C C . ASN A 1 72 ? -17.457 -4.350 -5.401 1.00 86.94 72 ASN A C 1
ATOM 514 O O . ASN A 1 72 ? -18.395 -4.497 -4.626 1.00 86.94 72 ASN A O 1
ATOM 518 N N . GLN A 1 73 ? -17.116 -3.150 -5.899 1.00 86.75 73 GLN A N 1
ATOM 519 C CA . GLN A 1 73 ? -17.764 -1.874 -5.545 1.00 86.75 73 GLN A CA 1
ATOM 520 C C . GLN A 1 73 ? -17.687 -1.535 -4.037 1.00 86.75 73 GLN A C 1
ATOM 522 O O . GLN A 1 73 ? -18.456 -0.719 -3.534 1.00 86.75 73 GLN A O 1
ATOM 527 N N . ILE A 1 74 ? -16.752 -2.156 -3.305 1.00 85.50 74 ILE A N 1
ATOM 528 C CA . ILE A 1 74 ? -16.518 -1.913 -1.875 1.00 85.50 74 ILE A CA 1
ATOM 529 C C . ILE A 1 74 ? -15.391 -0.897 -1.724 1.00 85.50 74 ILE A C 1
ATOM 531 O O . ILE A 1 74 ? -14.229 -1.229 -1.941 1.00 85.50 74 ILE A O 1
ATOM 535 N N . ASN A 1 75 ? -15.718 0.321 -1.301 1.00 81.75 75 ASN A N 1
ATOM 536 C CA . ASN A 1 75 ? -14.708 1.344 -1.049 1.00 81.75 75 ASN A CA 1
ATOM 537 C C . ASN A 1 75 ? -13.856 0.947 0.163 1.00 81.75 75 ASN A C 1
ATOM 539 O O . ASN A 1 75 ? -14.320 0.998 1.304 1.00 81.75 75 ASN A O 1
ATOM 543 N N . ALA A 1 76 ? -12.613 0.545 -0.088 1.00 80.81 76 ALA A N 1
ATOM 544 C CA . ALA A 1 76 ? -11.646 0.300 0.966 1.00 80.81 76 ALA A CA 1
ATOM 545 C C . ALA A 1 76 ? -10.958 1.615 1.324 1.00 80.81 76 ALA A C 1
ATOM 547 O O . ALA A 1 76 ? -10.317 2.234 0.482 1.00 80.81 76 ALA A O 1
ATOM 548 N N . PHE A 1 77 ? -11.072 2.013 2.583 1.00 76.75 77 PHE A N 1
ATOM 549 C CA . PHE A 1 77 ? -10.251 3.046 3.199 1.00 76.75 77 PHE A CA 1
ATOM 550 C C . PHE A 1 77 ? -9.277 2.266 4.077 1.00 76.75 77 PHE A C 1
ATOM 552 O O . PHE A 1 77 ? -9.725 1.466 4.894 1.00 76.75 77 PHE A O 1
ATOM 559 N N . GLY A 1 78 ? -7.974 2.354 3.814 1.00 70.81 78 GLY A N 1
ATOM 560 C CA . GLY A 1 78 ? -6.966 1.520 4.480 1.00 70.81 78 GLY A CA 1
ATOM 561 C C . GLY A 1 78 ? -6.856 1.809 5.976 1.00 70.81 78 GLY A C 1
ATOM 562 O O . GLY A 1 78 ? -7.766 2.349 6.597 1.00 70.81 78 GLY A O 1
ATOM 563 N N . ALA A 1 79 ? -5.675 1.596 6.553 1.00 63.78 79 ALA A N 1
ATOM 564 C CA . ALA A 1 79 ? -5.321 2.259 7.814 1.00 63.78 79 ALA A CA 1
ATOM 565 C C . ALA A 1 79 ? -5.077 3.772 7.606 1.00 63.78 79 ALA A C 1
ATOM 567 O O . ALA A 1 79 ? -4.179 4.356 8.209 1.00 63.78 79 ALA A O 1
ATOM 568 N N . ASP A 1 80 ? -5.845 4.405 6.716 1.00 52.59 80 ASP A N 1
ATOM 569 C CA . ASP A 1 80 ? -5.961 5.848 6.704 1.00 52.59 80 ASP A CA 1
ATOM 570 C C . ASP A 1 80 ? -6.647 6.205 8.018 1.00 52.59 80 ASP A C 1
ATOM 572 O O . ASP A 1 80 ? -7.691 5.644 8.361 1.00 52.59 80 A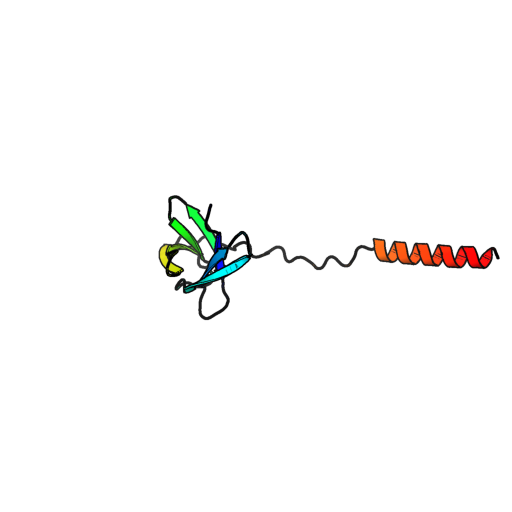SP A O 1
ATOM 576 N N . GLY A 1 81 ? -6.014 7.064 8.805 1.00 47.34 81 GLY A N 1
ATOM 577 C CA . GLY A 1 81 ? -6.550 7.555 10.062 1.00 47.34 81 GLY A CA 1
ATOM 578 C C . GLY A 1 81 ? -7.764 8.444 9.810 1.00 47.34 81 GLY A C 1
ATOM 579 O O . GLY A 1 81 ? -7.749 9.616 10.167 1.00 47.34 81 GLY A O 1
ATOM 580 N N . ALA A 1 82 ? -8.842 7.886 9.256 1.00 43.66 82 ALA A N 1
ATOM 581 C CA . ALA A 1 82 ? -10.154 8.500 9.105 1.00 43.66 82 ALA A CA 1
ATOM 582 C C . ALA A 1 82 ? -10.847 8.747 10.462 1.00 43.66 82 ALA A C 1
ATOM 584 O O . ALA A 1 82 ? -12.032 9.055 10.524 1.00 43.66 82 ALA A O 1
ATOM 585 N N . GLY A 1 83 ? -10.111 8.657 11.567 1.00 48.31 83 GLY A N 1
ATOM 586 C CA . GLY A 1 83 ? -10.312 9.519 12.716 1.00 48.31 83 GLY A CA 1
ATOM 587 C C . GLY A 1 83 ? -9.076 10.388 12.824 1.00 48.31 83 GLY A C 1
ATOM 588 O O . GLY A 1 83 ? -8.112 9.979 13.470 1.00 48.31 83 GLY A O 1
ATOM 589 N N . GLY A 1 84 ? -9.082 11.554 12.165 1.00 50.34 84 GLY A N 1
ATOM 590 C CA . GLY A 1 84 ? -8.034 12.545 12.350 1.00 50.34 84 GLY A CA 1
ATOM 591 C C . GLY A 1 84 ? -7.771 12.652 13.842 1.00 50.34 84 GLY A C 1
ATOM 592 O O . GLY A 1 84 ? -8.716 12.801 14.620 1.00 50.34 84 GLY A O 1
ATOM 593 N N . VAL A 1 85 ? -6.515 12.488 14.251 1.00 54.50 85 VAL A N 1
ATOM 594 C CA . VAL A 1 85 ? -6.106 12.829 15.608 1.00 54.50 85 VAL A CA 1
ATOM 595 C C . VAL A 1 85 ? -6.443 14.302 15.770 1.00 54.50 85 VAL A C 1
ATOM 597 O O . VAL A 1 85 ? -5.680 15.186 15.381 1.00 54.50 85 VAL A O 1
ATOM 600 N N . ALA A 1 86 ? -7.656 14.582 16.250 1.00 60.69 86 ALA A N 1
ATOM 601 C CA . ALA A 1 86 ? -8.037 15.910 16.655 1.00 60.69 86 ALA A CA 1
ATOM 602 C C . ALA A 1 86 ? -6.924 16.310 17.608 1.00 60.69 86 ALA A C 1
ATOM 604 O O . ALA A 1 86 ? -6.632 15.566 18.547 1.00 60.69 86 ALA A O 1
ATOM 605 N N . ARG A 1 87 ? -6.225 17.411 17.308 1.00 60.06 87 ARG A N 1
ATOM 606 C CA . ARG A 1 87 ? -5.282 17.989 18.258 1.00 60.06 87 ARG A CA 1
ATOM 607 C C . ARG A 1 87 ? -6.106 18.275 19.498 1.00 60.06 87 ARG A C 1
ATOM 609 O O . ARG A 1 87 ? -6.802 19.282 19.529 1.00 60.06 87 ARG A O 1
ATOM 616 N N . VAL A 1 88 ? -6.108 17.344 20.449 1.00 68.00 88 VAL A N 1
ATOM 617 C CA . VAL A 1 88 ? -6.742 17.522 21.744 1.00 68.00 88 VAL A CA 1
ATOM 618 C C . VAL A 1 88 ? -5.948 18.664 22.351 1.00 68.00 88 VAL A C 1
ATOM 620 O O . VAL A 1 88 ? -4.747 18.482 22.577 1.00 68.00 88 VAL A O 1
ATOM 623 N N . PRO A 1 89 ? -6.545 19.860 22.510 1.00 69.94 89 PRO A N 1
ATOM 624 C CA . PRO A 1 89 ? -5.847 20.959 23.150 1.00 69.94 89 PRO A CA 1
ATOM 625 C C . PRO A 1 89 ? -5.345 20.448 24.496 1.00 69.94 89 PRO A C 1
ATOM 627 O O . PRO A 1 89 ? -6.084 19.734 25.180 1.00 69.94 89 PRO A O 1
ATOM 630 N N . GLU A 1 90 ? -4.083 20.736 24.820 1.00 78.06 90 GLU A N 1
ATOM 631 C CA . GLU A 1 90 ? -3.441 20.215 26.026 1.00 78.06 90 GLU A CA 1
ATOM 632 C C . GLU A 1 90 ? -4.394 20.364 27.221 1.00 78.06 90 GLU A C 1
ATOM 634 O O . GLU A 1 90 ? -4.979 21.439 27.405 1.00 78.06 90 GLU A O 1
ATOM 639 N N . PRO A 1 91 ? -4.639 19.287 27.990 1.00 77.75 91 PRO A N 1
ATOM 640 C CA . PRO A 1 91 ? -5.738 19.278 28.937 1.00 77.75 91 PRO A CA 1
ATOM 641 C C . PRO A 1 91 ? -5.565 20.398 29.966 1.00 77.75 91 PRO A C 1
ATOM 643 O O . PRO A 1 91 ? -4.454 20.681 30.424 1.00 77.75 91 PRO A O 1
ATOM 646 N N . ALA A 1 92 ? -6.688 21.004 30.367 1.00 83.69 92 ALA A N 1
ATOM 647 C CA . ALA A 1 92 ? -6.770 22.090 31.351 1.00 83.69 92 ALA A CA 1
ATOM 648 C C . ALA A 1 92 ? -6.019 21.806 32.673 1.00 83.69 92 ALA A C 1
ATOM 650 O O . ALA A 1 92 ? -5.789 22.720 33.459 1.00 83.69 92 ALA A O 1
ATOM 651 N N . SER A 1 93 ? -5.588 20.564 32.900 1.00 85.31 93 SER A N 1
ATOM 652 C CA . SER A 1 93 ? -4.622 20.123 33.905 1.00 85.31 93 S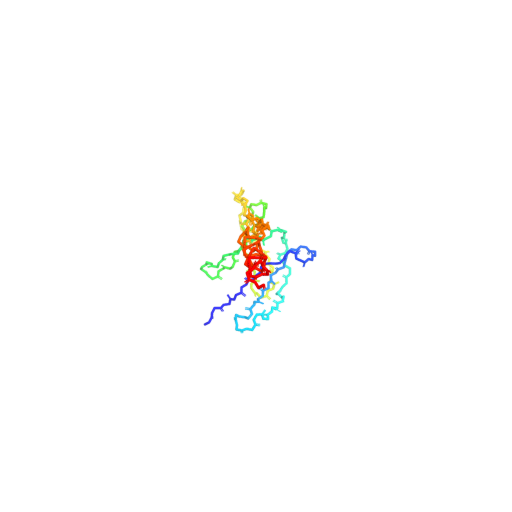ER A CA 1
ATOM 653 C C . SER A 1 93 ? -3.351 20.977 33.969 1.00 85.31 93 SER A C 1
ATOM 655 O O . SER A 1 93 ? -2.930 21.318 35.072 1.00 85.31 93 SER A O 1
ATOM 657 N N . LEU A 1 94 ? -2.741 21.350 32.833 1.00 87.62 94 LEU A N 1
ATOM 658 C CA . LEU A 1 94 ? -1.523 22.182 32.837 1.00 87.62 94 LEU A CA 1
ATOM 659 C C . LEU A 1 94 ? -1.820 23.618 33.278 1.00 87.62 94 LEU A C 1
ATOM 661 O O . LEU A 1 94 ? -1.069 24.205 34.057 1.00 87.62 94 LEU A O 1
ATOM 665 N N . LEU A 1 95 ? -2.957 24.160 32.843 1.00 88.31 95 LEU A N 1
ATOM 666 C CA . LEU A 1 95 ? -3.423 25.480 33.256 1.00 88.31 95 LEU A CA 1
ATOM 667 C C . LEU A 1 95 ? -3.800 25.498 34.746 1.00 88.31 95 LEU A C 1
ATOM 669 O O . LEU A 1 95 ? -3.417 26.419 35.464 1.00 88.31 95 LEU A O 1
ATOM 673 N N . LEU A 1 96 ? -4.474 24.456 35.244 1.00 90.88 96 LEU A N 1
ATOM 674 C CA . LEU A 1 96 ? -4.823 24.312 36.658 1.00 90.88 96 LEU A CA 1
ATOM 675 C C . LEU A 1 96 ? -3.581 24.122 37.540 1.00 90.88 96 LEU A C 1
ATOM 677 O O . LEU A 1 96 ? -3.499 24.719 38.613 1.00 90.88 96 LEU A O 1
ATOM 681 N N . LEU A 1 97 ? -2.593 23.350 37.078 1.00 93.75 97 LEU A N 1
ATOM 682 C CA . LEU A 1 97 ? -1.296 23.213 37.743 1.00 93.75 97 LEU A CA 1
ATOM 683 C C . LEU A 1 97 ? -0.570 24.564 37.820 1.00 93.75 97 LEU A C 1
ATOM 685 O O . LEU A 1 97 ? -0.093 24.944 38.891 1.00 93.75 97 LEU A O 1
ATOM 689 N N . GLY A 1 98 ? -0.535 25.316 36.715 1.00 93.12 98 GLY A N 1
ATOM 690 C CA . GLY A 1 98 ? 0.059 26.653 36.665 1.00 93.12 98 GLY A CA 1
ATOM 691 C C . GLY A 1 98 ? -0.623 27.643 37.615 1.00 93.12 98 GLY A C 1
ATOM 692 O O . GLY A 1 98 ? 0.052 28.314 38.399 1.00 93.12 98 GLY A O 1
ATOM 693 N N . LEU A 1 99 ? -1.959 27.692 37.614 1.00 94.19 99 LEU A N 1
ATOM 694 C CA . LEU A 1 99 ? -2.735 28.535 38.530 1.00 94.19 99 LEU A CA 1
ATOM 695 C C . LEU A 1 99 ? -2.559 28.115 39.997 1.00 94.19 99 LEU A C 1
ATOM 697 O O . LEU A 1 99 ? -2.425 28.975 40.870 1.00 94.19 99 LEU A O 1
ATOM 701 N N . GLY A 1 100 ? -2.502 26.810 40.273 1.00 95.56 100 GLY A N 1
ATOM 702 C CA . GLY A 1 100 ? -2.246 26.276 41.610 1.00 95.56 100 GLY A CA 1
ATOM 703 C C . GLY A 1 100 ? -0.879 26.697 42.153 1.00 95.56 100 GLY A C 1
ATOM 704 O O . GLY A 1 100 ? -0.781 27.184 43.283 1.00 95.56 100 GLY A O 1
ATOM 705 N N . LEU A 1 101 ? 0.174 26.589 41.336 1.00 95.62 101 LEU A N 1
ATOM 706 C CA . LEU A 1 101 ? 1.527 27.029 41.695 1.00 95.62 101 LEU A CA 1
ATOM 707 C C . LEU A 1 101 ? 1.613 28.550 41.889 1.00 95.62 101 LEU A C 1
ATOM 709 O O . LEU A 1 101 ? 2.240 29.010 42.846 1.00 95.62 101 LEU A O 1
ATOM 713 N N . ALA A 1 102 ? 0.947 29.334 41.037 1.00 94.50 102 ALA A N 1
ATOM 714 C CA . ALA A 1 102 ? 0.878 30.786 41.189 1.00 94.50 102 ALA A CA 1
ATOM 715 C C . ALA A 1 102 ? 0.171 31.187 42.499 1.00 94.50 102 ALA A C 1
ATOM 717 O O . ALA A 1 102 ? 0.687 32.013 43.257 1.00 94.50 10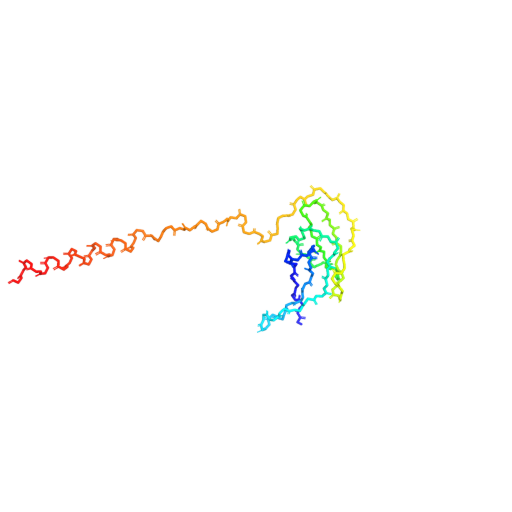2 ALA A O 1
ATOM 718 N N . GLY A 1 103 ? -0.963 30.553 42.819 1.00 95.12 103 GLY A N 1
ATOM 719 C CA . GLY A 1 103 ? -1.684 30.764 44.078 1.00 95.12 103 GLY A CA 1
ATOM 720 C C . GLY A 1 103 ? -0.856 30.388 45.315 1.00 95.12 103 GLY A C 1
ATOM 721 O O . GLY A 1 103 ? -0.814 31.135 46.300 1.00 95.12 103 GLY A O 1
ATOM 722 N N . LEU A 1 104 ? -0.117 29.276 45.255 1.00 94.38 104 LEU A N 1
ATOM 723 C CA . LEU A 1 104 ? 0.840 28.877 46.294 1.00 94.38 104 LEU A CA 1
ATOM 724 C C . LEU A 1 104 ? 1.969 29.907 46.469 1.00 94.38 104 LEU A C 1
ATOM 726 O O . LEU A 1 104 ? 2.329 30.238 47.599 1.00 94.38 104 LEU A O 1
ATOM 730 N N . GLY A 1 105 ? 2.496 30.464 45.378 1.00 93.69 105 GLY A N 1
ATOM 731 C CA . GLY A 1 105 ? 3.515 31.515 45.430 1.00 93.69 105 GLY A CA 1
ATOM 732 C C . GLY A 1 105 ? 3.015 32.799 46.101 1.00 93.69 105 GLY A C 1
ATOM 733 O O . GLY A 1 105 ? 3.690 33.350 46.975 1.00 93.69 105 GLY A O 1
ATOM 734 N N . VAL A 1 106 ? 1.809 33.255 45.746 1.00 94.69 106 VAL A N 1
ATOM 735 C CA . VAL A 1 106 ? 1.194 34.462 46.330 1.00 94.69 106 VAL A CA 1
ATOM 736 C C . VAL A 1 106 ? 0.872 34.270 47.814 1.00 94.69 106 VAL A C 1
ATOM 738 O O . VAL A 1 106 ? 1.129 35.168 48.617 1.00 94.69 106 VAL A O 1
ATOM 741 N N . SER A 1 107 ? 0.351 33.103 48.204 1.00 90.69 107 SER A N 1
ATOM 742 C CA . SER A 1 107 ? 0.012 32.825 49.608 1.00 90.69 107 SER A CA 1
ATOM 743 C C . SER A 1 107 ? 1.239 32.788 50.525 1.00 90.69 107 SER A C 1
ATOM 745 O O . SER A 1 107 ? 1.165 33.277 51.652 1.00 90.69 107 SER A O 1
ATOM 747 N N . ARG A 1 108 ? 2.387 32.292 50.041 1.00 87.25 108 ARG A N 1
ATOM 748 C CA . ARG A 1 108 ? 3.653 32.314 50.797 1.00 87.25 108 ARG A CA 1
ATOM 749 C C . ARG A 1 108 ? 4.205 33.727 50.986 1.00 87.25 108 ARG A C 1
ATOM 751 O O . ARG A 1 108 ? 4.666 34.037 52.077 1.00 87.25 108 ARG A O 1
ATOM 758 N N . LYS A 1 109 ? 4.100 34.600 49.976 1.00 80.50 109 LYS A N 1
ATOM 759 C CA . LYS A 1 109 ? 4.560 36.001 50.068 1.00 80.50 109 LYS A CA 1
ATOM 760 C C . LYS A 1 109 ? 3.758 36.866 51.040 1.00 80.50 109 LYS A C 1
ATOM 762 O O . LYS A 1 109 ? 4.274 37.874 51.488 1.00 80.50 109 LYS A O 1
ATOM 767 N N . ARG A 1 110 ? 2.506 36.508 51.341 1.00 72.69 110 ARG A N 1
ATOM 768 C CA . ARG A 1 110 ? 1.665 37.244 52.305 1.00 72.69 110 ARG A CA 1
ATOM 769 C C . ARG A 1 110 ? 1.865 36.804 53.759 1.00 72.69 110 ARG A C 1
ATOM 771 O O . ARG A 1 110 ? 1.311 37.438 54.649 1.00 72.69 110 ARG A O 1
ATOM 778 N N . LYS A 1 111 ? 2.571 35.691 53.991 1.00 62.19 111 LYS A N 1
ATOM 779 C CA . LYS A 1 111 ? 2.855 35.145 55.329 1.00 62.19 111 LYS A CA 1
ATOM 780 C C . LYS A 1 111 ? 4.274 35.439 55.833 1.00 62.19 111 LYS A C 1
ATOM 782 O O . LYS A 1 111 ? 4.534 35.157 56.998 1.00 62.19 111 LYS A O 1
ATOM 787 N N . ALA A 1 112 ? 5.159 35.938 54.972 1.00 54.12 112 ALA A N 1
ATOM 788 C CA . ALA A 1 112 ? 6.455 36.506 55.343 1.00 54.12 112 ALA A CA 1
ATOM 789 C C . ALA A 1 112 ? 6.308 38.023 55.487 1.00 54.12 112 ALA A C 1
ATOM 791 O O . ALA A 1 112 ? 6.991 38.586 56.365 1.00 54.12 112 ALA A O 1
#

Foldseek 3Di:
DDWDKDWDQPDDAIWIWTADPVPRDIDTQEHQPHHAQAAWDADPNWIWTAHQQQWIWTADPNRRYIDTDDRRSDGDHHPPCPVPPPPPPDDCVVVVVVVVVVVVVVVVVVVD

Radius of gyration: 24.61 Å; chains: 1; bounding box: 33×56×67 Å